Protein AF-A0A7L5DRW5-F1 (afdb_monomer_lite)

Organism: NCBI:txid2728024

pLDDT: mean 83.46, std 18.67, range [35.84, 98.56]

Foldseek 3Di:
DDDDDDDDDDPDPDPPPPPPPPPVVPPQFDWDWFDWDQAAPWIKTKTFGADPVLAGPDIGMDTDPRNPHRGDLDPDSQKDWYAYPPSCVVRHLFGTKIWGWHCQFDDDPPPGRHTDIDIDGDSDHPVVVVVQDWQDPVCVVVVPPDDDPVPDDPPDDDDRTDDD

Sequence (164 aa):
MYFAKHVTCLLLVGSLFGCATTDNPTTQPQRVYGPTVTMGSGSARTWFLGDTQGNPASIGLTLSKGALDNLPTTLPETAYMLALPDEATSKTPYKHVMIDWNPNGHEPDNIYTMPHFDFHFYTQPMTETMAIPAYTATTAAKFDNVPGSAYMHADYAKGPGAYP

Radius of gyration: 30.56 Å; chains: 1; bounding box: 122×48×44 Å

Secondary structure (DSSP, 8-state):
---------------------------PPPPEEEEEEEETTEEEEEEEEE-TTS-EEEEEEEE-GGGGSS--SSTTTTEEEEEPPHHHHHHSS--EEEEEEETT-BSSTTTB-S-EEEEEEESS-HHHHTTPPP--TTTHHHH--PPPGGGS-TT----S----

Structure (mmCIF, N/CA/C/O backbone):
data_AF-A0A7L5DRW5-F1
#
_entry.id   AF-A0A7L5DRW5-F1
#
loop_
_atom_site.group_PDB
_atom_site.id
_atom_site.type_symbol
_atom_site.label_atom_id
_atom_site.label_alt_id
_atom_site.label_comp_id
_atom_site.label_asym_id
_atom_site.label_entity_id
_atom_site.label_seq_id
_atom_site.pdbx_PDB_ins_code
_atom_site.Cartn_x
_atom_site.Cartn_y
_atom_site.Cartn_z
_atom_site.occupancy
_atom_site.B_iso_or_equiv
_atom_site.auth_seq_id
_atom_site.auth_comp_id
_atom_site.auth_asym_id
_atom_site.auth_atom_id
_atom_site.pdbx_PDB_model_num
ATOM 1 N N . MET A 1 1 ? -97.122 22.255 24.329 1.00 44.44 1 MET A N 1
ATOM 2 C CA . MET A 1 1 ? -97.115 20.937 23.660 1.00 44.44 1 MET A CA 1
ATOM 3 C C . MET A 1 1 ? -96.286 21.047 22.391 1.00 44.44 1 MET A C 1
ATOM 5 O O . MET A 1 1 ? -96.749 21.708 21.479 1.00 44.44 1 MET A O 1
ATOM 9 N N . TYR A 1 2 ? -95.071 20.494 22.372 1.00 35.97 2 TYR A N 1
ATOM 10 C CA . TYR A 1 2 ? -94.431 19.811 21.233 1.00 35.97 2 TYR A CA 1
ATOM 11 C C . TYR A 1 2 ? -93.059 19.294 21.704 1.00 35.97 2 TYR A C 1
ATOM 13 O O . TYR A 1 2 ? -92.266 20.038 22.274 1.00 35.97 2 TYR A O 1
ATOM 21 N N . PHE A 1 3 ? -92.838 17.991 21.539 1.00 39.12 3 PHE A N 1
ATOM 22 C CA . PHE A 1 3 ? -91.609 17.257 21.850 1.00 39.12 3 PHE A CA 1
ATOM 23 C C . PHE A 1 3 ? -90.568 17.457 20.736 1.00 39.12 3 PHE A C 1
ATOM 25 O O . PHE A 1 3 ? -90.936 17.382 19.566 1.00 39.12 3 PHE A O 1
ATOM 32 N N . ALA A 1 4 ? -89.275 17.544 21.074 1.00 38.69 4 ALA A N 1
ATOM 33 C CA . ALA A 1 4 ? -88.194 17.134 20.167 1.00 38.69 4 ALA A CA 1
ATOM 34 C C . ALA A 1 4 ? -86.920 16.702 20.931 1.00 38.69 4 ALA A C 1
ATOM 36 O O . ALA A 1 4 ? -86.116 17.507 21.381 1.00 38.69 4 ALA A O 1
ATOM 37 N N . LYS A 1 5 ? -86.839 15.380 21.122 1.00 39.41 5 LYS A N 1
ATOM 38 C CA . LYS A 1 5 ? -85.712 14.437 20.958 1.00 39.41 5 LYS A CA 1
ATOM 39 C C . LYS A 1 5 ? -84.272 14.928 21.200 1.00 39.41 5 LYS A C 1
ATOM 41 O O . LYS A 1 5 ? -83.716 15.702 20.432 1.00 39.41 5 LYS A O 1
ATOM 46 N N . HIS A 1 6 ? -83.652 14.337 22.223 1.00 42.47 6 HIS A N 1
ATOM 47 C CA . HIS A 1 6 ? -82.217 14.398 22.503 1.00 42.47 6 HIS A CA 1
ATOM 48 C C . HIS A 1 6 ? -81.445 13.551 21.479 1.00 42.47 6 HIS A C 1
ATOM 50 O O . HIS A 1 6 ? -81.783 12.386 21.268 1.00 42.47 6 HIS A O 1
ATOM 56 N N . VAL A 1 7 ? -80.398 14.117 20.878 1.00 44.19 7 VAL A N 1
ATOM 57 C CA . VAL A 1 7 ? -79.385 13.371 20.120 1.00 44.19 7 VAL A CA 1
ATOM 58 C C . VAL A 1 7 ? -78.092 13.445 20.919 1.00 44.19 7 VAL A C 1
ATOM 60 O O . VAL A 1 7 ? -77.416 14.470 20.941 1.00 44.19 7 VAL A O 1
ATOM 63 N N . THR A 1 8 ? -77.775 12.364 21.625 1.00 45.72 8 THR A N 1
ATOM 64 C CA . THR A 1 8 ? -76.499 12.202 22.324 1.00 45.72 8 THR A CA 1
ATOM 65 C C . THR A 1 8 ? -75.431 11.846 21.295 1.00 45.72 8 THR A C 1
ATOM 67 O O . THR A 1 8 ? -75.449 10.754 20.731 1.00 45.72 8 THR A O 1
ATOM 70 N N . CYS A 1 9 ? -74.511 12.772 21.029 1.00 35.84 9 CYS A N 1
ATOM 71 C CA . CYS A 1 9 ? -73.341 12.529 20.193 1.00 35.84 9 CYS A CA 1
ATOM 72 C C . CYS A 1 9 ? -72.265 11.844 21.050 1.00 35.84 9 CYS A C 1
ATOM 74 O O . CYS A 1 9 ? -71.647 12.480 21.903 1.00 35.84 9 CYS A O 1
ATOM 76 N N . LEU A 1 10 ? -72.087 10.533 20.876 1.00 41.53 10 LEU A N 1
ATOM 77 C CA . LEU A 1 10 ? -71.006 9.782 21.512 1.00 41.53 10 LEU A CA 1
ATOM 78 C C . LEU A 1 10 ? -69.697 10.094 20.763 1.00 41.53 10 LEU A C 1
ATOM 80 O O . LEU A 1 10 ? -69.475 9.602 19.658 1.00 41.53 10 LEU A O 1
ATOM 84 N N . LEU A 1 11 ? -68.832 10.921 21.350 1.00 44.38 11 LEU A N 1
ATOM 85 C CA . LEU A 1 11 ? -67.451 11.089 20.891 1.00 44.3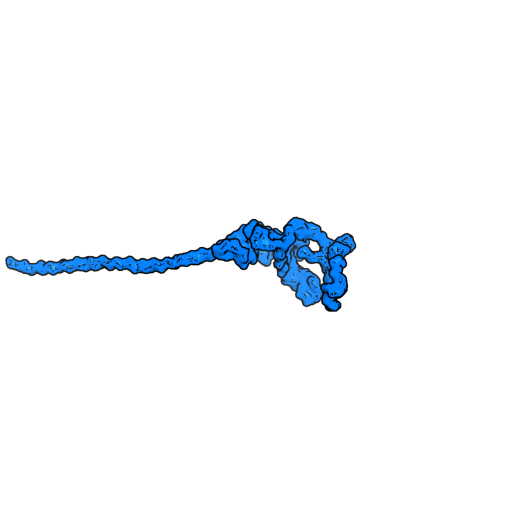8 11 LEU A CA 1
ATOM 86 C C . LEU A 1 11 ? -66.648 9.848 21.300 1.00 44.38 11 LEU A C 1
ATOM 88 O O . LEU A 1 11 ? -66.228 9.716 22.449 1.00 44.38 11 LEU A O 1
ATOM 92 N N . LEU A 1 12 ? -66.452 8.924 20.358 1.00 43.38 12 LEU A N 1
ATOM 93 C CA . LEU A 1 12 ? -65.506 7.824 20.512 1.00 43.38 12 LEU A CA 1
ATOM 94 C C . LEU A 1 12 ? -64.085 8.394 20.367 1.00 43.38 12 LEU A C 1
ATOM 96 O O . LEU A 1 12 ? -63.623 8.673 19.262 1.00 43.38 12 LEU A O 1
ATOM 100 N N . VAL A 1 13 ? -63.389 8.592 21.486 1.00 53.44 13 VAL A N 1
ATOM 101 C CA . VAL A 1 13 ? -61.949 8.873 21.480 1.00 53.44 13 VAL A CA 1
ATOM 102 C C . VAL A 1 13 ? -61.235 7.553 21.194 1.00 53.44 13 VAL A C 1
ATOM 104 O O . VAL A 1 13 ? -61.052 6.725 22.081 1.00 53.44 13 VAL A O 1
ATOM 107 N N . GLY A 1 14 ? -60.886 7.327 19.929 1.00 47.69 14 GLY A N 1
ATOM 108 C CA . GLY A 1 14 ? -60.038 6.211 19.526 1.00 47.69 14 GLY A CA 1
ATOM 109 C C . GLY A 1 14 ? -58.606 6.448 19.997 1.00 47.69 14 GLY A C 1
ATOM 110 O O . GLY A 1 14 ? -57.875 7.230 19.394 1.00 47.69 14 GLY A O 1
ATOM 111 N N . SER A 1 15 ? -58.199 5.785 21.078 1.00 57.28 15 SER A N 1
ATOM 112 C CA . SER A 1 15 ? -56.799 5.708 21.489 1.00 57.28 15 SER A CA 1
ATOM 113 C C . SER A 1 15 ? -56.020 4.911 20.442 1.00 57.28 15 SER A C 1
ATOM 115 O O . SER A 1 15 ? -56.073 3.683 20.414 1.00 57.28 15 SER A O 1
ATOM 117 N N . LEU A 1 16 ? -55.306 5.611 19.559 1.00 50.62 16 LEU A N 1
ATOM 118 C CA . LEU A 1 16 ? -54.299 5.010 18.692 1.00 50.62 16 LEU A CA 1
ATOM 119 C C . LEU A 1 16 ? -53.135 4.533 19.572 1.00 50.62 16 LEU A C 1
ATOM 121 O O . LEU A 1 16 ? -52.193 5.277 19.833 1.00 50.62 16 LEU A O 1
ATOM 125 N N . PHE A 1 17 ? -53.198 3.287 20.039 1.00 56.53 17 PHE A N 1
ATOM 126 C CA . PHE A 1 17 ? -52.006 2.560 20.463 1.00 56.53 17 PHE A CA 1
ATOM 127 C C . PHE A 1 17 ? -51.193 2.246 19.206 1.00 56.53 17 PHE A C 1
ATOM 129 O O . PHE A 1 17 ? -51.331 1.188 18.596 1.00 56.53 17 PHE A O 1
ATOM 136 N N . GLY A 1 18 ? -50.377 3.208 18.778 1.00 49.19 18 GLY A N 1
ATOM 137 C CA . GLY A 1 18 ? -49.295 2.932 17.850 1.00 49.19 18 GLY A CA 1
ATOM 138 C C . GLY A 1 18 ? -48.330 1.973 18.536 1.00 49.19 18 GLY A C 1
ATOM 139 O O . GLY A 1 18 ? -47.671 2.352 19.503 1.00 49.19 18 GLY A O 1
ATOM 140 N N . CYS A 1 19 ? -48.262 0.729 18.062 1.00 46.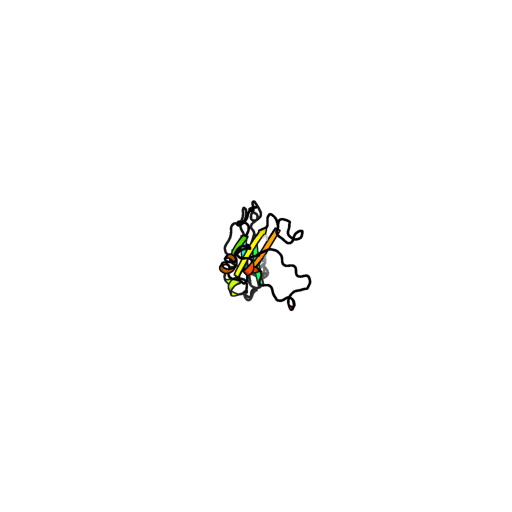88 19 CYS A N 1
ATOM 141 C CA . CYS A 1 19 ? -47.119 -0.132 18.330 1.00 46.88 19 CYS A CA 1
ATOM 142 C C . CYS A 1 19 ? -45.888 0.591 17.782 1.00 46.88 19 CYS A C 1
ATOM 144 O O . CYS A 1 19 ? -45.629 0.554 16.582 1.00 46.88 19 CYS A O 1
ATOM 146 N N . ALA A 1 20 ? -45.140 1.264 18.653 1.00 48.00 20 ALA A N 1
ATOM 147 C CA . ALA A 1 20 ? -43.745 1.526 18.376 1.00 48.00 20 ALA A CA 1
ATOM 148 C C . ALA A 1 20 ? -43.085 0.148 18.313 1.00 48.00 20 ALA A C 1
ATOM 150 O O . ALA A 1 20 ? -42.838 -0.479 19.346 1.00 48.00 20 ALA A O 1
ATOM 151 N N . THR A 1 21 ? -42.860 -0.365 17.104 1.00 46.53 21 THR A N 1
ATOM 152 C CA . THR A 1 21 ? -41.795 -1.339 16.929 1.00 46.53 21 THR A CA 1
ATOM 153 C C . THR A 1 21 ? -40.551 -0.635 17.442 1.00 46.53 21 THR A C 1
ATOM 155 O O . THR A 1 21 ? -40.160 0.423 16.951 1.00 46.53 21 THR A O 1
ATOM 158 N N . THR A 1 22 ? -39.971 -1.157 18.517 1.00 50.28 22 THR A N 1
ATOM 159 C CA . THR A 1 22 ? -38.604 -0.819 18.885 1.00 50.28 22 THR A CA 1
ATOM 160 C C . THR A 1 22 ? -37.720 -1.436 17.812 1.00 50.28 22 THR A C 1
ATOM 162 O O . THR A 1 22 ? -37.087 -2.468 18.032 1.00 50.28 22 THR A O 1
ATOM 165 N N . ASP A 1 23 ? -37.723 -0.834 16.625 1.00 50.81 23 ASP A N 1
ATOM 166 C CA . ASP A 1 23 ? -36.628 -0.972 15.691 1.00 50.81 23 ASP A CA 1
ATOM 167 C C . ASP A 1 23 ? -35.460 -0.336 16.429 1.00 50.81 23 ASP A C 1
ATOM 169 O O . ASP A 1 23 ? -35.267 0.874 16.397 1.00 50.81 23 ASP A O 1
ATOM 173 N N . ASN A 1 24 ? -34.745 -1.141 17.213 1.00 52.75 24 ASN A N 1
ATOM 174 C CA . ASN A 1 24 ? -33.398 -0.794 17.612 1.00 52.75 24 ASN A CA 1
ATOM 175 C C . ASN A 1 24 ? -32.669 -0.650 16.279 1.00 52.75 24 ASN A C 1
ATOM 177 O O . ASN A 1 24 ? -32.482 -1.679 15.618 1.00 52.75 24 ASN A O 1
ATOM 181 N N . PRO A 1 25 ? -32.300 0.563 15.820 1.00 53.09 25 PRO A N 1
ATOM 182 C CA . PRO A 1 25 ? -31.397 0.636 14.697 1.00 53.09 25 PRO A CA 1
ATOM 183 C C . PRO A 1 25 ? -30.152 -0.090 15.189 1.00 53.09 25 PRO A C 1
ATOM 185 O O . PRO A 1 25 ? -29.487 0.368 16.115 1.00 53.09 25 PRO A O 1
ATOM 188 N N . THR A 1 26 ? -29.883 -1.280 14.657 1.00 50.78 26 THR A N 1
ATOM 189 C CA . THR A 1 26 ? -28.600 -1.932 14.872 1.00 50.78 26 THR A CA 1
ATOM 190 C C . THR A 1 26 ? -27.584 -0.941 14.342 1.00 50.78 26 THR A C 1
ATOM 192 O O . THR A 1 26 ? -27.486 -0.758 13.126 1.00 50.78 26 THR A O 1
ATOM 195 N N . THR A 1 27 ? -26.934 -0.210 15.246 1.00 60.00 27 THR A N 1
ATOM 196 C CA . THR A 1 27 ? -25.947 0.802 14.909 1.00 60.00 27 THR A CA 1
ATOM 197 C C . THR A 1 27 ? -24.857 0.068 14.152 1.00 60.00 27 THR A C 1
ATOM 199 O O . THR A 1 27 ? -24.067 -0.655 14.755 1.00 60.00 27 THR A O 1
ATOM 202 N N . GLN A 1 28 ? -24.876 0.160 12.821 1.00 57.72 28 GLN A N 1
ATOM 203 C CA . GLN A 1 28 ? -23.851 -0.467 12.000 1.00 57.72 28 GLN A CA 1
ATOM 204 C C . GLN A 1 28 ? -22.509 0.070 12.499 1.00 57.72 28 GLN A C 1
ATOM 206 O O . GLN A 1 28 ? -22.390 1.299 12.638 1.00 57.72 28 GLN A O 1
ATOM 211 N N . PRO A 1 29 ? -21.543 -0.807 12.832 1.00 70.31 29 PRO A N 1
ATOM 212 C CA . PRO A 1 29 ? -20.282 -0.364 13.393 1.00 70.31 29 PRO A CA 1
ATOM 213 C C . PRO A 1 29 ? -19.679 0.686 12.459 1.00 70.31 29 PRO A C 1
ATOM 215 O O . PRO A 1 29 ? -19.591 0.503 11.243 1.00 70.31 29 PRO A O 1
ATOM 218 N N . GLN A 1 30 ? -19.384 1.857 13.018 1.00 84.50 30 GLN A N 1
ATOM 219 C CA . GLN A 1 30 ? -18.889 2.977 12.233 1.00 84.50 30 GLN A CA 1
ATOM 220 C C . GLN A 1 30 ? -17.414 2.749 11.929 1.00 84.50 30 GLN A C 1
ATOM 222 O O . GLN A 1 30 ? -16.635 2.366 12.801 1.00 84.50 30 GLN A O 1
ATOM 227 N N . ARG A 1 31 ? -17.033 2.987 10.673 1.00 94.50 31 ARG A N 1
ATOM 228 C CA . ARG A 1 31 ? -15.632 2.931 10.263 1.00 94.50 31 ARG A CA 1
ATOM 229 C C . ARG A 1 31 ? -14.860 4.066 10.924 1.00 94.50 31 ARG A C 1
ATOM 231 O O . ARG A 1 31 ? -15.258 5.225 10.805 1.00 94.50 31 ARG A O 1
ATOM 238 N N . VAL A 1 32 ? -13.729 3.738 11.536 1.00 96.44 32 VAL A N 1
ATOM 239 C CA . VAL A 1 32 ? -12.722 4.732 11.917 1.00 96.44 32 VAL A CA 1
ATOM 240 C C . VAL A 1 32 ? -11.783 4.907 10.738 1.00 96.44 32 VAL A C 1
ATOM 242 O O . VAL A 1 32 ? -11.343 3.921 10.156 1.00 96.44 32 VAL A O 1
ATOM 245 N N . TYR A 1 33 ? -11.513 6.141 10.338 1.00 97.50 33 TYR A N 1
ATOM 246 C CA . TYR A 1 33 ? -10.773 6.419 9.114 1.00 97.50 33 TYR A CA 1
ATOM 247 C C . TYR A 1 33 ? -9.393 6.985 9.403 1.00 97.50 33 TYR A C 1
ATOM 249 O O . TYR A 1 33 ? -9.237 7.815 10.295 1.00 97.50 33 TYR A O 1
ATOM 257 N N . GLY A 1 34 ? -8.418 6.556 8.604 1.00 97.62 34 GLY A N 1
ATOM 258 C CA . GLY A 1 34 ? -7.093 7.156 8.582 1.00 97.62 34 GLY A CA 1
ATOM 259 C C . GLY A 1 34 ? -7.057 8.478 7.800 1.00 97.62 34 GLY A C 1
ATOM 260 O O . GLY A 1 34 ? -8.082 8.933 7.269 1.00 97.62 34 GLY A O 1
ATOM 261 N N . PRO A 1 35 ? -5.864 9.090 7.699 1.00 98.12 35 PRO A N 1
ATOM 262 C CA . PRO A 1 35 ? -5.634 10.280 6.888 1.00 98.12 35 PRO A CA 1
ATOM 263 C C . PRO A 1 35 ? -5.998 10.073 5.413 1.00 98.12 35 PRO A C 1
ATOM 265 O O . PRO A 1 35 ? -5.895 8.970 4.872 1.00 98.12 35 PRO A O 1
ATOM 268 N N . THR A 1 36 ? -6.396 11.160 4.753 1.00 98.06 36 THR A N 1
ATOM 269 C CA . THR A 1 36 ? -6.677 11.181 3.313 1.00 98.06 36 THR A CA 1
ATOM 270 C C . THR A 1 36 ? -5.421 11.551 2.530 1.00 98.06 36 THR A C 1
ATOM 272 O O . THR A 1 36 ? -4.758 12.531 2.862 1.00 98.06 36 THR A O 1
ATOM 275 N N . VAL A 1 37 ? -5.146 10.810 1.458 1.00 96.81 37 VAL A N 1
ATOM 276 C CA . VAL A 1 37 ? -4.072 11.066 0.490 1.00 96.81 37 VAL A CA 1
ATOM 277 C C . VAL A 1 37 ? -4.694 11.433 -0.859 1.00 96.81 37 VAL A C 1
ATOM 279 O O . VAL A 1 37 ? -5.717 10.865 -1.244 1.00 96.81 37 VAL A O 1
ATOM 282 N N . THR A 1 38 ? -4.103 12.390 -1.574 1.00 96.25 38 THR A N 1
ATOM 283 C CA . THR A 1 38 ? -4.498 12.715 -2.954 1.00 96.25 38 THR A CA 1
ATOM 284 C C . THR A 1 38 ? -4.056 11.598 -3.891 1.00 96.25 38 THR A C 1
ATOM 286 O O . THR A 1 38 ? -2.907 11.171 -3.849 1.00 96.25 38 THR A O 1
ATOM 289 N N . MET A 1 39 ? -4.965 11.142 -4.747 1.00 95.31 39 MET A N 1
ATOM 290 C CA . MET A 1 39 ? -4.703 10.102 -5.741 1.00 95.31 39 MET A CA 1
ATOM 291 C C . MET A 1 39 ? -5.468 10.466 -7.008 1.00 95.31 39 MET A C 1
ATOM 293 O O . MET A 1 39 ? -6.667 10.736 -6.925 1.00 95.31 39 MET A O 1
ATOM 297 N N . GLY A 1 40 ? -4.781 10.528 -8.150 1.00 94.56 40 GLY A N 1
ATOM 298 C CA . GLY A 1 40 ? -5.367 11.025 -9.395 1.00 94.56 40 GLY A CA 1
ATOM 299 C C . GLY A 1 40 ? -6.054 12.385 -9.206 1.00 94.56 40 GLY A C 1
ATOM 300 O O . GLY A 1 40 ? -5.507 13.301 -8.592 1.00 94.56 40 GLY A O 1
ATOM 301 N N . SER A 1 41 ? -7.299 12.495 -9.670 1.00 96.88 41 SER A N 1
ATOM 302 C CA . SER A 1 41 ? -8.160 13.680 -9.502 1.00 96.88 41 SER A CA 1
ATOM 303 C C . SER A 1 41 ? -9.030 13.620 -8.243 1.00 96.88 41 SER A C 1
ATOM 305 O O . SER A 1 41 ? -9.974 14.396 -8.086 1.00 96.88 41 SER A O 1
ATOM 307 N N . GLY A 1 42 ? -8.761 12.661 -7.362 1.00 97.25 42 GLY A N 1
ATOM 308 C CA . GLY A 1 42 ? -9.534 12.389 -6.167 1.00 97.25 42 GLY A CA 1
ATOM 309 C C . GLY A 1 42 ? -8.635 12.089 -4.980 1.00 97.25 42 GLY A C 1
ATOM 310 O O . GLY A 1 42 ? -7.681 12.805 -4.678 1.00 97.25 42 GLY A O 1
ATOM 311 N N . SER A 1 43 ? -9.002 11.051 -4.241 1.00 98.00 43 SER A N 1
ATOM 312 C CA . SER A 1 43 ? -8.386 10.748 -2.962 1.00 98.00 43 SER A CA 1
ATOM 313 C C . SER A 1 43 ? -8.590 9.303 -2.546 1.00 98.00 43 SER A C 1
ATOM 315 O O . SER A 1 43 ? -9.570 8.656 -2.921 1.00 98.00 43 SER A O 1
ATOM 317 N N . ALA A 1 44 ? -7.671 8.833 -1.717 1.00 98.25 44 ALA A N 1
ATOM 318 C CA . ALA A 1 44 ? -7.688 7.525 -1.100 1.00 98.25 44 ALA A CA 1
ATOM 319 C C . ALA A 1 44 ? -7.499 7.672 0.414 1.00 98.25 44 ALA A C 1
ATOM 321 O O . ALA A 1 44 ? -6.802 8.572 0.884 1.00 98.25 44 ALA A O 1
ATOM 322 N N . ARG A 1 45 ? -8.133 6.799 1.198 1.00 98.44 45 ARG A N 1
ATOM 323 C CA . ARG A 1 45 ? -7.882 6.696 2.643 1.00 98.44 45 ARG A CA 1
ATOM 324 C C . ARG A 1 45 ? -8.180 5.306 3.164 1.00 98.44 45 ARG A C 1
ATOM 326 O O . ARG A 1 45 ? -9.033 4.611 2.612 1.00 98.44 45 ARG A O 1
ATOM 333 N N . THR A 1 46 ? -7.533 4.927 4.254 1.00 98.56 46 THR A N 1
ATOM 334 C CA . THR A 1 46 ? -7.788 3.650 4.925 1.00 98.56 46 THR A CA 1
ATOM 335 C C . THR A 1 46 ? -8.892 3.767 5.973 1.00 98.56 46 THR A C 1
ATOM 337 O O . THR A 1 46 ? -9.316 4.865 6.356 1.00 98.56 46 THR A O 1
ATOM 340 N N . TRP A 1 47 ? -9.373 2.623 6.449 1.00 98.31 47 TRP A N 1
ATOM 341 C CA . TRP A 1 47 ? -10.309 2.539 7.557 1.00 98.31 47 TRP A CA 1
ATOM 342 C C . TRP A 1 47 ? -10.179 1.238 8.349 1.00 98.31 47 TRP A C 1
ATOM 344 O O . TRP A 1 47 ? -9.697 0.224 7.850 1.00 98.31 47 TRP A O 1
ATOM 354 N N . PHE A 1 48 ? -10.669 1.287 9.583 1.00 98.00 48 PHE A N 1
ATOM 355 C CA . PHE A 1 48 ? -10.844 0.184 10.516 1.00 98.00 48 PHE A CA 1
ATOM 356 C C . PHE A 1 48 ? -12.330 -0.016 10.813 1.00 98.00 48 PHE A C 1
ATOM 358 O O . PHE A 1 48 ? -13.073 0.954 10.976 1.00 98.00 48 PHE A O 1
ATOM 365 N N . LEU A 1 49 ? -12.754 -1.271 10.916 1.00 97.25 49 LEU A N 1
ATOM 366 C CA . LEU A 1 49 ? -14.083 -1.670 11.353 1.00 97.25 49 LEU A CA 1
ATOM 367 C C . LEU A 1 49 ? -13.954 -2.709 12.469 1.00 97.25 49 LEU A C 1
ATOM 369 O O . LEU A 1 49 ? -13.401 -3.791 12.258 1.00 97.25 49 LEU A O 1
ATOM 373 N N . GLY A 1 50 ? -14.471 -2.373 13.649 1.00 94.88 50 GLY A N 1
ATOM 374 C CA . GLY A 1 50 ? -14.579 -3.305 14.767 1.00 94.88 50 GLY A CA 1
ATOM 375 C C . GLY A 1 50 ? -15.894 -4.086 14.751 1.00 94.88 50 GLY A C 1
ATOM 376 O O . GLY A 1 50 ? -16.879 -3.634 14.164 1.00 94.88 50 GLY A O 1
ATOM 377 N N . ASP A 1 51 ? -15.921 -5.238 15.417 1.00 92.69 51 ASP A N 1
ATOM 378 C CA . ASP A 1 51 ? -17.168 -5.925 15.767 1.00 92.69 51 ASP A CA 1
ATOM 379 C C . ASP A 1 51 ? -17.898 -5.211 16.927 1.00 92.69 51 ASP A C 1
ATOM 381 O O . ASP A 1 51 ? -17.471 -4.161 17.418 1.00 92.69 51 ASP A O 1
ATOM 385 N N . THR A 1 52 ? -19.005 -5.783 17.406 1.00 89.31 52 THR A N 1
ATOM 386 C CA . THR A 1 52 ? -19.780 -5.221 18.529 1.00 89.31 52 THR A CA 1
ATOM 387 C C . THR A 1 52 ? -19.014 -5.177 19.856 1.00 89.31 52 THR A C 1
ATOM 389 O O . THR A 1 52 ? -19.456 -4.516 20.789 1.00 89.31 52 THR A O 1
ATOM 392 N N . GLN A 1 53 ? -17.895 -5.894 19.965 1.00 87.88 53 GLN A N 1
ATOM 393 C CA . GLN A 1 53 ? -17.013 -5.940 21.135 1.00 87.88 53 GLN A CA 1
ATOM 394 C C . GLN A 1 53 ? -15.772 -5.050 20.938 1.00 87.88 53 GLN A C 1
ATOM 396 O O . GLN A 1 53 ? -14.944 -4.922 21.838 1.00 87.88 53 GLN A O 1
ATOM 401 N N . GLY A 1 54 ? -15.642 -4.410 19.772 1.00 85.50 54 GLY A N 1
ATOM 402 C CA . GLY A 1 54 ? -14.496 -3.590 19.406 1.00 85.50 54 GLY A CA 1
ATOM 403 C C . GLY A 1 54 ? -13.262 -4.389 18.980 1.00 85.50 54 GLY A C 1
ATOM 404 O O . GLY A 1 54 ? -12.192 -3.783 18.846 1.00 85.50 54 GLY A O 1
ATOM 405 N N . ASN A 1 55 ? -13.378 -5.703 18.758 1.00 93.25 55 ASN A N 1
ATOM 406 C CA . ASN A 1 55 ? -12.312 -6.521 18.174 1.00 93.25 55 ASN A CA 1
ATOM 407 C C . ASN A 1 55 ? -12.186 -6.226 16.673 1.00 93.25 55 ASN A C 1
ATOM 409 O O . ASN A 1 55 ? -13.171 -5.824 16.049 1.00 93.25 55 ASN A O 1
ATOM 413 N N . PRO A 1 56 ? -11.001 -6.409 16.064 1.00 95.44 56 PRO A N 1
ATOM 414 C CA . PRO A 1 56 ? -10.817 -6.180 14.633 1.00 95.44 56 PRO A CA 1
ATOM 415 C C . PRO A 1 56 ? -11.718 -7.105 13.801 1.00 95.44 56 PRO A C 1
ATOM 417 O O . PRO A 1 56 ? -11.513 -8.315 13.785 1.00 95.44 56 PRO A O 1
ATOM 420 N N . ALA A 1 57 ? -12.685 -6.531 13.080 1.00 96.25 57 ALA A N 1
ATOM 421 C CA . ALA A 1 57 ? -13.512 -7.263 12.120 1.00 96.25 57 ALA A CA 1
ATOM 422 C C . ALA A 1 57 ? -12.993 -7.084 10.689 1.00 96.25 57 ALA A C 1
ATOM 424 O O . ALA A 1 57 ? -12.974 -8.030 9.903 1.00 96.25 57 ALA A O 1
ATOM 425 N N . SER A 1 58 ? -12.570 -5.872 10.320 1.00 96.81 58 SER A N 1
ATOM 426 C CA . SER A 1 58 ? -11.988 -5.584 9.006 1.00 96.81 58 SER A CA 1
ATOM 427 C C . SER A 1 58 ? -11.109 -4.334 9.032 1.00 96.81 58 SER A C 1
ATOM 429 O O . SER A 1 58 ? -11.340 -3.404 9.802 1.00 96.81 58 SER A O 1
ATOM 431 N N . ILE A 1 59 ? -10.142 -4.284 8.124 1.00 97.50 59 ILE A N 1
ATOM 432 C CA . ILE A 1 59 ? -9.484 -3.054 7.682 1.00 97.50 59 ILE A CA 1
ATOM 433 C C . ILE A 1 59 ? -9.675 -2.936 6.175 1.00 97.50 59 ILE A C 1
ATOM 435 O O . ILE A 1 59 ? -9.912 -3.936 5.497 1.00 97.50 59 ILE A O 1
ATOM 439 N N . GLY A 1 60 ? -9.565 -1.732 5.636 1.00 97.06 60 GLY A N 1
ATOM 440 C CA . GLY A 1 60 ? -9.635 -1.554 4.196 1.00 97.06 60 GLY A CA 1
ATOM 441 C C . GLY A 1 60 ? -9.296 -0.146 3.760 1.00 97.06 60 GLY A C 1
ATOM 442 O O . GLY A 1 60 ? -8.765 0.655 4.527 1.00 97.06 60 GLY A O 1
ATOM 443 N N . LEU A 1 61 ? -9.624 0.142 2.507 1.00 97.19 61 LEU A N 1
ATOM 444 C CA . LEU A 1 61 ? -9.439 1.439 1.874 1.00 97.19 61 LEU A CA 1
ATOM 445 C C . LEU A 1 61 ? -10.725 1.896 1.191 1.00 97.19 61 LEU A C 1
ATOM 447 O O . LEU A 1 61 ? -11.626 1.101 0.917 1.00 97.19 61 LEU A O 1
ATOM 451 N N . THR A 1 62 ? -10.825 3.196 0.965 1.00 97.19 62 THR A N 1
ATOM 452 C CA . THR A 1 62 ? -11.885 3.827 0.187 1.00 97.19 62 THR A CA 1
ATOM 453 C C . THR A 1 62 ? -11.233 4.778 -0.800 1.00 97.19 62 THR A C 1
ATOM 455 O O . THR A 1 62 ? -10.429 5.623 -0.405 1.00 97.19 62 THR A O 1
ATOM 458 N N . LEU A 1 63 ? -11.626 4.652 -2.063 1.00 98.06 63 LEU A N 1
ATOM 459 C CA . LEU A 1 63 ? -11.262 5.556 -3.143 1.00 98.06 63 LEU A CA 1
ATOM 460 C C . LEU A 1 63 ? -12.450 6.471 -3.445 1.00 98.06 63 LEU A C 1
ATOM 462 O O . LEU A 1 63 ? -13.593 6.010 -3.506 1.00 98.06 63 LEU A O 1
ATOM 466 N N . SER A 1 64 ? -12.204 7.767 -3.615 1.00 98.06 64 SER A N 1
ATOM 467 C CA . SER A 1 64 ? -13.226 8.671 -4.138 1.00 98.06 64 SER A CA 1
ATOM 468 C C . SER A 1 64 ? -13.408 8.463 -5.644 1.00 98.06 64 SER A C 1
ATOM 470 O O . SER A 1 64 ? -12.564 7.868 -6.310 1.00 98.06 64 SER A O 1
ATOM 472 N N . LYS A 1 65 ? -14.522 8.956 -6.201 1.00 96.88 65 LYS A N 1
ATOM 473 C CA . LYS A 1 65 ? -14.871 8.753 -7.619 1.00 96.88 65 LYS A CA 1
ATOM 474 C C . LYS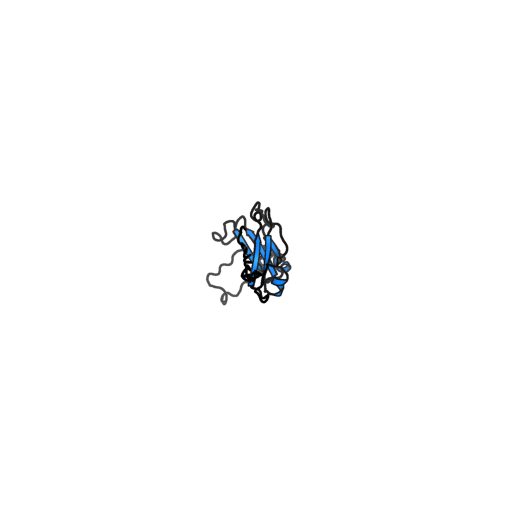 A 1 65 ? -13.733 9.124 -8.581 1.00 96.88 65 LYS A C 1
ATOM 476 O O . LYS A 1 65 ? -13.524 8.397 -9.540 1.00 96.88 65 LYS A O 1
ATOM 481 N N . GLY A 1 66 ? -13.028 10.226 -8.311 1.00 97.69 66 GLY A N 1
ATOM 482 C CA . GLY A 1 66 ? -11.943 10.729 -9.160 1.00 97.69 66 GLY A CA 1
ATOM 483 C C . GLY A 1 66 ? -10.571 10.118 -8.879 1.00 97.69 66 GLY A C 1
ATOM 484 O O . GLY A 1 66 ? -9.593 10.529 -9.496 1.00 97.69 66 GLY A O 1
ATOM 485 N N . ALA A 1 67 ? -10.465 9.171 -7.940 1.00 97.19 67 ALA A N 1
ATOM 486 C CA . ALA A 1 67 ? -9.177 8.621 -7.521 1.00 97.19 67 ALA A CA 1
ATOM 487 C C . ALA A 1 67 ? -8.441 7.867 -8.638 1.00 97.19 67 ALA A C 1
ATOM 489 O O . ALA A 1 67 ? -7.227 7.734 -8.585 1.00 97.19 67 ALA A O 1
ATOM 490 N N . LEU A 1 68 ? -9.179 7.378 -9.638 1.00 95.31 68 LEU A N 1
ATOM 491 C CA . LEU A 1 68 ? -8.636 6.626 -10.770 1.00 95.31 68 LEU A CA 1
ATOM 492 C C . LEU A 1 68 ? -8.526 7.468 -12.051 1.00 95.31 68 LEU A C 1
ATOM 494 O O . LEU A 1 68 ? -8.109 6.961 -13.088 1.00 95.31 68 LEU A O 1
ATOM 498 N N . ASP A 1 69 ? -8.878 8.752 -11.976 1.00 96.38 69 ASP A N 1
ATOM 499 C CA . ASP A 1 69 ? -8.797 9.683 -13.096 1.00 96.38 69 ASP A CA 1
ATOM 500 C C . ASP A 1 69 ? -7.462 10.437 -13.055 1.00 96.38 69 ASP A C 1
ATOM 502 O O . ASP A 1 69 ? -7.055 10.914 -11.995 1.00 96.38 69 ASP A O 1
ATOM 506 N N . ASN A 1 70 ? -6.817 10.636 -14.208 1.00 94.25 70 ASN A N 1
ATOM 507 C CA . ASN A 1 70 ? -5.542 11.364 -14.340 1.00 94.25 70 ASN A CA 1
ATOM 508 C C . ASN A 1 70 ? -4.417 10.819 -13.439 1.00 94.25 70 ASN A C 1
ATOM 510 O O . ASN A 1 70 ? -3.691 11.584 -12.803 1.00 94.25 70 ASN A O 1
ATOM 514 N N . LEU A 1 71 ? -4.285 9.493 -13.367 1.00 93.75 71 LEU A N 1
ATOM 515 C CA . LEU A 1 71 ? -3.169 8.859 -12.671 1.00 93.75 71 LEU A CA 1
ATOM 516 C C . LEU A 1 71 ? -1.841 9.091 -13.412 1.00 93.75 71 LEU A C 1
ATOM 518 O O . LEU A 1 71 ? -1.824 9.101 -14.647 1.00 93.75 71 LEU A O 1
ATOM 522 N N . PRO A 1 72 ? -0.727 9.256 -12.680 1.00 90.62 72 PRO A N 1
ATOM 523 C CA . PRO A 1 72 ? 0.586 9.440 -13.282 1.00 90.62 72 PRO A CA 1
ATOM 524 C C . PRO A 1 72 ? 1.021 8.189 -14.053 1.00 90.62 72 PRO A C 1
ATOM 526 O O . PRO A 1 72 ? 0.679 7.060 -13.701 1.00 90.62 72 PRO A O 1
ATOM 529 N N . THR A 1 73 ? 1.802 8.387 -15.114 1.00 87.38 73 THR A N 1
ATOM 530 C CA . THR A 1 73 ? 2.348 7.299 -15.947 1.00 87.38 73 THR A CA 1
ATOM 531 C C . THR A 1 73 ? 3.837 7.052 -15.703 1.00 87.38 73 THR A C 1
ATOM 533 O O . THR A 1 73 ? 4.437 6.200 -16.356 1.00 87.38 73 THR A O 1
ATOM 536 N N . THR A 1 74 ? 4.453 7.805 -14.788 1.00 77.19 74 THR A N 1
ATOM 537 C CA . THR A 1 74 ? 5.884 7.740 -14.476 1.00 77.19 74 THR A CA 1
ATOM 538 C C . THR A 1 74 ? 6.114 7.645 -12.973 1.00 77.19 74 THR A C 1
ATOM 540 O O . THR A 1 74 ? 5.528 8.402 -12.201 1.00 77.19 74 THR A O 1
ATOM 543 N N . LEU A 1 75 ? 7.015 6.747 -12.573 1.00 66.38 75 LEU A N 1
ATOM 544 C CA . LEU A 1 75 ? 7.527 6.632 -11.205 1.00 66.38 75 LEU A CA 1
ATOM 545 C C . LEU A 1 75 ? 8.224 7.937 -10.757 1.00 66.38 75 LEU A C 1
ATOM 547 O O . LEU A 1 75 ? 8.756 8.654 -11.609 1.00 66.38 75 LEU A O 1
ATOM 551 N N . PRO A 1 76 ? 8.288 8.247 -9.445 1.00 65.50 76 PRO A N 1
ATOM 552 C CA . PRO A 1 76 ? 7.807 7.462 -8.299 1.00 65.50 76 PRO A CA 1
ATOM 553 C C . PRO A 1 76 ? 6.369 7.801 -7.867 1.00 65.50 76 PRO A C 1
ATOM 555 O O . PRO A 1 76 ? 5.911 7.304 -6.845 1.00 65.50 76 PRO A O 1
ATOM 558 N N . GLU A 1 77 ? 5.652 8.652 -8.607 1.00 65.50 77 GLU A N 1
ATOM 559 C CA . GLU A 1 77 ? 4.335 9.185 -8.205 1.00 65.50 77 GLU A CA 1
ATOM 560 C C . GLU A 1 77 ? 3.196 8.150 -8.217 1.00 65.50 77 GLU A C 1
ATOM 562 O O . GLU A 1 77 ? 2.027 8.501 -8.055 1.00 65.50 77 GLU A O 1
ATOM 567 N N . THR A 1 78 ? 3.518 6.875 -8.415 1.00 83.25 78 THR A N 1
ATOM 568 C CA . THR A 1 78 ? 2.545 5.798 -8.546 1.00 83.25 78 THR A CA 1
ATOM 569 C C . THR A 1 78 ? 2.352 4.977 -7.267 1.00 83.25 78 THR A C 1
ATOM 571 O O . THR A 1 78 ? 1.352 4.271 -7.165 1.00 83.25 78 THR A O 1
ATOM 574 N N . ALA A 1 79 ? 3.233 5.123 -6.268 1.00 90.94 79 ALA A N 1
ATOM 575 C CA . ALA A 1 79 ? 3.111 4.470 -4.966 1.00 90.94 79 ALA A CA 1
ATOM 576 C C . ALA A 1 79 ? 2.513 5.424 -3.916 1.00 90.94 79 ALA A C 1
ATOM 578 O O . ALA A 1 79 ? 3.112 6.432 -3.532 1.00 90.94 79 ALA A O 1
ATOM 579 N N . TYR A 1 80 ? 1.328 5.092 -3.409 1.00 94.44 80 TYR A N 1
ATOM 580 C CA . TYR A 1 80 ? 0.611 5.870 -2.401 1.00 94.44 80 TYR A CA 1
ATOM 581 C C . TYR A 1 80 ? 0.702 5.174 -1.045 1.00 94.44 80 TYR A C 1
ATOM 583 O O . TYR A 1 80 ? 0.088 4.129 -0.844 1.00 94.44 80 TYR A O 1
ATOM 591 N N . MET A 1 81 ? 1.425 5.770 -0.094 1.00 95.50 81 MET A N 1
ATOM 592 C CA . MET A 1 81 ? 1.557 5.256 1.275 1.00 95.50 81 MET A CA 1
ATOM 593 C C . MET A 1 81 ? 0.447 5.823 2.165 1.00 95.50 81 MET A C 1
ATOM 595 O O . MET A 1 81 ? 0.424 7.015 2.471 1.00 95.50 81 MET A O 1
ATOM 599 N N . LEU A 1 82 ? -0.478 4.974 2.608 1.00 97.88 82 LEU A N 1
ATOM 600 C CA . LEU A 1 82 ? -1.611 5.361 3.440 1.00 97.88 82 LEU A CA 1
ATOM 601 C C . LEU A 1 82 ? -1.450 4.821 4.860 1.00 97.88 82 LEU A C 1
ATOM 603 O O . LEU A 1 82 ? -1.434 3.610 5.092 1.00 97.88 82 LEU A O 1
ATOM 607 N N . ALA A 1 83 ? -1.391 5.726 5.836 1.00 98.19 83 ALA A N 1
ATOM 608 C CA . ALA A 1 83 ? -1.429 5.347 7.242 1.00 98.19 83 ALA A CA 1
ATOM 609 C C . ALA A 1 83 ? -2.767 4.669 7.578 1.00 98.19 83 ALA A C 1
ATOM 611 O O . ALA A 1 83 ? -3.826 5.109 7.123 1.00 98.19 83 ALA A O 1
ATOM 612 N N . LEU A 1 84 ? -2.720 3.604 8.379 1.00 98.38 84 LEU A N 1
ATOM 613 C CA . LEU A 1 84 ? -3.902 3.047 9.037 1.00 98.38 84 LEU A CA 1
ATOM 614 C C . LEU A 1 84 ? -4.274 3.915 10.255 1.00 98.38 84 LEU A C 1
ATOM 616 O O . LEU A 1 84 ? -3.380 4.520 10.845 1.00 98.38 84 LEU A O 1
ATOM 620 N N . PRO A 1 85 ? -5.558 3.990 10.653 1.00 97.62 85 PRO A N 1
ATOM 621 C CA . PRO A 1 85 ? -5.931 4.631 11.915 1.00 97.62 85 PRO A CA 1
ATOM 622 C C . PRO A 1 85 ? -5.316 3.883 13.112 1.00 97.62 85 PRO A C 1
ATOM 624 O O . PRO A 1 85 ? -5.076 2.673 13.035 1.00 97.62 85 PRO A O 1
ATOM 627 N N . ASP A 1 86 ? -5.101 4.576 14.230 1.00 96.88 86 ASP A N 1
ATOM 628 C CA . ASP A 1 86 ? -4.434 4.022 15.420 1.00 96.88 86 ASP A CA 1
ATOM 629 C C . ASP A 1 86 ? -5.155 2.786 15.989 1.00 96.88 86 ASP A C 1
ATOM 631 O O . ASP A 1 86 ? -4.534 1.843 16.487 1.00 96.88 86 ASP A O 1
ATOM 635 N N . GLU A 1 87 ? -6.480 2.723 15.861 1.00 95.81 87 GLU A N 1
ATOM 636 C CA . GLU A 1 87 ? -7.281 1.564 16.251 1.00 95.81 87 GLU A CA 1
ATOM 637 C C . GLU A 1 87 ? -6.916 0.314 15.447 1.00 95.81 87 GLU A C 1
ATOM 639 O O . GLU A 1 87 ? -6.900 -0.785 16.002 1.00 95.81 87 GLU A O 1
ATOM 644 N N . ALA A 1 88 ? -6.587 0.460 14.159 1.00 97.19 88 ALA A N 1
ATOM 645 C CA . ALA A 1 88 ? -6.106 -0.660 13.358 1.00 97.19 88 ALA A CA 1
ATOM 646 C C . ALA A 1 88 ? -4.686 -1.060 13.765 1.00 97.19 88 ALA A C 1
ATOM 648 O O . ALA A 1 88 ? -4.419 -2.250 13.932 1.00 97.19 88 ALA A O 1
ATOM 649 N N . THR A 1 89 ? -3.775 -0.102 13.945 1.00 97.50 89 THR A N 1
ATOM 650 C CA . THR A 1 89 ? -2.358 -0.411 14.215 1.00 97.50 89 THR A CA 1
ATOM 651 C C . THR A 1 89 ? -2.116 -0.975 15.618 1.00 97.50 89 THR A C 1
ATOM 653 O O . THR A 1 89 ? -1.137 -1.701 15.820 1.00 97.50 89 THR A O 1
ATOM 656 N N . SER A 1 90 ? -3.017 -0.684 16.564 1.00 97.12 90 SER A N 1
ATOM 657 C CA . SER A 1 90 ? -3.011 -1.217 17.933 1.00 97.12 90 SER A CA 1
ATOM 658 C C . SER A 1 90 ? -3.689 -2.583 18.074 1.00 97.12 90 SER A C 1
ATOM 660 O O . SER A 1 90 ? -3.362 -3.325 18.999 1.00 97.12 90 SER A O 1
ATOM 662 N N . LYS A 1 91 ? -4.615 -2.938 17.172 1.00 96.88 91 LYS A N 1
ATOM 663 C CA . LYS A 1 91 ? -5.409 -4.181 17.252 1.00 96.88 91 LYS A CA 1
ATOM 664 C C . LYS A 1 91 ? -5.093 -5.205 16.165 1.00 96.88 91 LYS A C 1
ATOM 666 O O . LYS A 1 91 ? -5.591 -6.325 16.223 1.00 96.88 91 LYS A O 1
ATOM 671 N N . THR A 1 92 ? -4.288 -4.840 15.171 1.00 97.12 92 THR A N 1
ATOM 672 C CA . THR A 1 92 ? -3.893 -5.709 14.055 1.00 97.12 92 THR A CA 1
ATOM 673 C C . THR A 1 92 ? -2.374 -5.672 13.862 1.00 97.12 92 THR A C 1
ATOM 675 O O . THR A 1 92 ? -1.715 -4.727 14.308 1.00 97.12 92 THR A O 1
ATOM 678 N N . PRO A 1 93 ? -1.778 -6.674 13.189 1.00 97.75 93 PRO A N 1
ATOM 679 C CA . PRO A 1 93 ? -0.352 -6.630 12.879 1.00 97.75 93 PRO A CA 1
ATOM 680 C C . PRO A 1 93 ? -0.007 -5.562 11.829 1.00 97.75 93 PRO A C 1
ATOM 682 O O . PRO A 1 93 ? 1.162 -5.210 11.699 1.00 97.75 93 PRO A O 1
ATOM 685 N N . TYR A 1 94 ? -0.992 -5.032 11.099 1.00 98.31 94 TYR A N 1
ATOM 686 C CA . TYR A 1 94 ? -0.772 -4.098 10.002 1.00 98.31 94 TYR A CA 1
ATOM 687 C C . TYR A 1 94 ? -0.501 -2.671 10.488 1.00 98.31 94 TYR A C 1
ATOM 689 O O . TYR A 1 94 ? -1.059 -2.211 11.485 1.00 98.31 94 TYR A O 1
ATOM 697 N N . LYS A 1 95 ? 0.367 -1.960 9.769 1.00 97.62 95 LYS A N 1
ATOM 698 C CA . LYS A 1 95 ? 0.856 -0.617 10.111 1.00 97.62 95 LYS A CA 1
ATOM 699 C C . LYS A 1 95 ? 0.449 0.433 9.090 1.00 97.62 95 LYS A C 1
ATOM 701 O O . LYS A 1 95 ? 0.148 1.561 9.463 1.00 97.62 95 LYS A O 1
ATOM 706 N N . HIS A 1 96 ? 0.413 0.063 7.817 1.00 98.19 96 HIS A N 1
ATOM 707 C CA . HIS A 1 96 ? 0.008 0.939 6.727 1.00 98.19 96 HIS A CA 1
ATOM 708 C C . HIS A 1 96 ? -0.382 0.114 5.499 1.00 98.19 96 HIS A C 1
ATOM 710 O O . HIS A 1 96 ? -0.166 -1.101 5.458 1.00 98.19 96 HIS A O 1
ATOM 716 N N . VAL A 1 97 ? -0.967 0.789 4.516 1.00 98.19 97 VAL A N 1
ATOM 717 C CA . VAL A 1 97 ? -1.301 0.219 3.211 1.00 98.19 97 VAL A CA 1
ATOM 718 C C . VAL A 1 97 ? -0.554 0.999 2.140 1.00 98.19 97 VAL A C 1
ATOM 720 O O . VAL A 1 97 ? -0.516 2.225 2.213 1.00 98.19 97 VAL A O 1
ATOM 723 N N . MET A 1 98 ? 0.013 0.312 1.154 1.00 96.50 98 MET A N 1
ATOM 724 C CA . MET A 1 98 ? 0.447 0.929 -0.098 1.00 96.50 98 MET A CA 1
ATOM 725 C C . MET A 1 98 ? -0.541 0.565 -1.199 1.00 96.50 98 MET A C 1
ATOM 727 O O . MET A 1 98 ? -0.928 -0.598 -1.327 1.00 96.50 98 MET A O 1
ATOM 731 N N . ILE A 1 99 ? -0.952 1.567 -1.968 1.00 96.56 99 ILE A N 1
ATOM 732 C CA . ILE A 1 99 ? -1.535 1.354 -3.292 1.00 96.56 99 ILE A CA 1
ATOM 733 C C . ILE A 1 99 ? -0.414 1.633 -4.277 1.00 96.56 99 ILE A C 1
ATOM 735 O O . ILE A 1 99 ? 0.045 2.772 -4.337 1.00 96.56 99 ILE A O 1
ATOM 739 N N . ASP A 1 100 ? 0.021 0.621 -5.013 1.00 93.38 100 ASP A N 1
ATOM 740 C CA . ASP A 1 100 ? 1.018 0.781 -6.063 1.00 93.38 100 ASP A CA 1
ATOM 741 C C . ASP A 1 100 ? 0.340 0.706 -7.424 1.00 93.38 100 ASP A C 1
ATOM 743 O O . ASP A 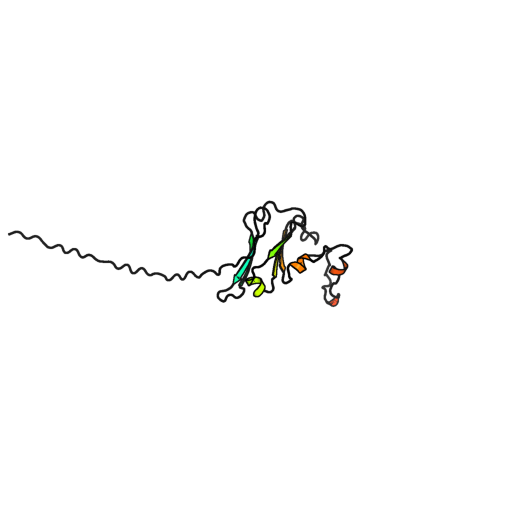1 100 ? -0.337 -0.267 -7.745 1.00 93.38 100 ASP A O 1
ATOM 747 N N . TRP A 1 101 ? 0.436 1.785 -8.190 1.00 95.00 101 TRP A N 1
ATOM 748 C CA . TRP A 1 101 ? -0.073 1.863 -9.549 1.00 95.00 101 TRP A CA 1
ATOM 749 C C . TRP A 1 101 ? 1.055 1.523 -10.522 1.00 95.00 101 TRP A C 1
ATOM 751 O O . TRP A 1 101 ? 2.053 2.226 -10.615 1.00 95.00 101 TRP A O 1
ATOM 761 N N . ASN A 1 102 ? 0.883 0.471 -11.309 1.00 91.75 102 ASN A N 1
ATOM 762 C CA . ASN A 1 102 ? 1.887 0.019 -12.259 1.00 91.75 102 ASN A CA 1
ATOM 763 C C . ASN A 1 102 ? 1.423 0.332 -13.692 1.00 91.75 102 ASN A C 1
ATOM 765 O O . ASN A 1 102 ? 0.890 -0.552 -14.362 1.00 91.75 102 ASN A O 1
ATOM 769 N N . PRO A 1 103 ? 1.607 1.573 -14.210 1.00 92.50 103 PRO A N 1
ATOM 770 C CA . PRO A 1 103 ? 1.043 2.009 -15.495 1.00 92.50 103 PRO A CA 1
ATOM 771 C C . PRO A 1 103 ? 1.592 1.262 -16.711 1.00 92.50 103 PRO A C 1
ATOM 773 O O . PRO A 1 103 ? 0.966 1.287 -17.765 1.00 92.50 103 PRO A O 1
ATOM 776 N N . ASN A 1 104 ? 2.754 0.622 -16.580 1.00 89.69 104 ASN A N 1
ATOM 777 C CA . ASN A 1 104 ? 3.391 -0.160 -17.641 1.00 89.69 104 ASN A CA 1
ATOM 778 C C . ASN A 1 104 ? 3.418 -1.663 -17.320 1.00 89.69 104 ASN A C 1
ATOM 780 O O . ASN A 1 104 ? 4.042 -2.429 -18.051 1.00 89.69 104 ASN A O 1
ATOM 784 N N . GLY A 1 105 ? 2.777 -2.075 -16.223 1.00 90.31 105 GLY A N 1
ATOM 785 C CA . GLY A 1 105 ? 3.006 -3.384 -15.633 1.00 90.31 105 GLY A CA 1
ATOM 786 C C . GLY A 1 105 ? 4.423 -3.549 -15.066 1.00 90.31 105 GLY A C 1
ATOM 787 O O . GLY A 1 105 ? 5.210 -2.601 -15.034 1.00 90.31 105 GLY A O 1
ATOM 788 N N . HIS A 1 106 ? 4.742 -4.764 -14.629 1.00 87.56 106 HIS A N 1
ATOM 789 C CA . HIS A 1 106 ? 6.075 -5.168 -14.185 1.00 87.56 106 HIS A CA 1
ATOM 790 C C . HIS A 1 106 ? 6.300 -6.671 -14.441 1.00 87.56 106 HIS A C 1
ATOM 792 O O . HIS A 1 106 ? 5.413 -7.382 -14.919 1.00 87.56 106 HIS A O 1
ATOM 798 N N . GLU A 1 107 ? 7.511 -7.167 -14.189 1.00 84.19 107 GLU A N 1
ATOM 799 C CA . GLU A 1 107 ? 7.839 -8.591 -14.306 1.00 84.19 107 GLU A CA 1
ATOM 800 C C . GLU A 1 107 ? 7.019 -9.471 -13.333 1.00 84.19 107 GLU A C 1
ATOM 802 O O . GLU A 1 107 ? 6.588 -8.997 -12.292 1.00 84.19 107 GLU A O 1
ATOM 807 N N . PRO A 1 108 ? 6.807 -10.773 -13.590 1.00 83.69 108 PRO A N 1
ATOM 808 C CA . PRO A 1 108 ? 7.370 -11.566 -14.674 1.00 83.69 108 PRO A CA 1
ATOM 809 C C . PRO A 1 108 ? 6.777 -11.242 -16.043 1.00 83.69 108 PRO A C 1
ATOM 811 O O . PRO A 1 108 ? 5.600 -10.895 -16.174 1.00 83.69 108 PRO A O 1
ATOM 814 N N . ASP A 1 109 ? 7.608 -11.407 -17.072 1.00 83.19 109 ASP A N 1
ATOM 815 C CA . ASP A 1 109 ? 7.182 -11.245 -18.458 1.00 83.19 109 ASP A CA 1
ATOM 816 C C . ASP A 1 109 ? 5.975 -12.145 -18.769 1.00 83.19 109 ASP A C 1
ATOM 818 O O . ASP A 1 109 ? 5.905 -13.297 -18.338 1.00 83.19 109 ASP A O 1
ATOM 822 N N . ASN A 1 110 ? 5.021 -11.605 -19.523 1.00 86.62 110 ASN A N 1
ATOM 823 C CA . ASN A 1 110 ? 3.722 -12.210 -19.848 1.00 86.62 110 ASN A CA 1
ATOM 824 C C . ASN A 1 110 ? 2.763 -12.473 -18.664 1.00 86.62 110 ASN A C 1
ATOM 826 O O . ASN A 1 110 ? 1.694 -13.038 -18.897 1.00 86.62 110 ASN A O 1
ATOM 830 N N . ILE A 1 111 ? 3.093 -12.072 -17.427 1.00 88.88 111 ILE A N 1
ATOM 831 C CA . ILE A 1 111 ? 2.210 -12.243 -16.256 1.00 88.88 111 ILE A CA 1
ATOM 832 C C . ILE A 1 111 ? 1.599 -10.905 -15.828 1.00 88.88 111 ILE A C 1
ATOM 834 O O . ILE A 1 111 ? 0.381 -10.747 -15.890 1.00 88.88 111 ILE A O 1
ATOM 838 N N . TYR A 1 112 ? 2.430 -9.933 -15.443 1.00 89.00 112 TYR A N 1
ATOM 839 C CA . TYR A 1 112 ? 1.983 -8.636 -14.911 1.00 89.00 112 TYR A CA 1
ATOM 840 C C . TYR A 1 112 ? 2.272 -7.476 -15.870 1.00 89.00 112 TYR A C 1
ATOM 842 O O . TYR A 1 112 ? 2.501 -6.347 -15.460 1.00 89.00 112 TYR A O 1
ATOM 850 N N . THR A 1 113 ? 2.242 -7.732 -17.178 1.00 90.31 113 THR A N 1
ATOM 851 C CA . THR A 1 113 ? 2.676 -6.775 -18.214 1.00 90.31 113 THR A CA 1
ATOM 852 C C . THR A 1 113 ? 1.612 -5.759 -18.643 1.00 90.31 113 THR A C 1
ATOM 854 O O . THR A 1 113 ? 1.865 -4.927 -19.510 1.00 90.31 113 THR A O 1
ATOM 857 N N . MET A 1 114 ? 0.412 -5.818 -18.061 1.00 93.44 114 MET A N 1
ATOM 858 C CA . MET A 1 114 ? -0.671 -4.860 -18.313 1.00 93.44 114 MET A CA 1
ATOM 859 C C . MET A 1 114 ? -0.780 -3.865 -17.157 1.00 93.44 114 MET A C 1
ATOM 861 O O . MET A 1 114 ? -0.418 -4.228 -16.043 1.00 93.44 114 MET A O 1
ATOM 865 N N . PRO A 1 115 ? -1.321 -2.653 -17.364 1.00 93.38 115 PRO A N 1
ATOM 866 C CA . PRO A 1 115 ? -1.499 -1.700 -16.276 1.00 93.38 115 PRO A CA 1
ATOM 867 C C . PRO A 1 115 ? -2.373 -2.270 -15.148 1.00 93.38 115 PRO A C 1
ATOM 869 O O . PRO A 1 115 ? -3.486 -2.734 -15.407 1.00 93.38 115 PRO A O 1
ATOM 872 N N . HIS A 1 116 ? -1.886 -2.245 -13.907 1.00 94.75 116 HIS A N 1
ATOM 873 C CA . HIS A 1 116 ? -2.572 -2.838 -12.753 1.00 94.75 116 HIS A CA 1
ATOM 874 C C . HIS A 1 116 ? -2.254 -2.106 -11.445 1.00 94.75 116 HIS A C 1
ATOM 876 O O . HIS A 1 116 ? -1.419 -1.205 -11.415 1.00 94.75 116 HIS A O 1
ATOM 882 N N . PHE A 1 117 ? -2.965 -2.480 -10.379 1.00 94.69 117 PHE A N 1
ATOM 883 C CA . PHE A 1 117 ? -2.698 -2.008 -9.025 1.00 94.69 117 PHE A CA 1
ATOM 884 C C . PHE A 1 117 ? -2.320 -3.165 -8.122 1.00 94.69 117 PHE A C 1
ATOM 886 O O . PHE A 1 117 ? -3.018 -4.184 -8.115 1.00 94.69 117 PHE A O 1
ATOM 893 N N . ASP A 1 118 ? -1.338 -2.923 -7.270 1.00 94.25 118 ASP A N 1
ATOM 894 C CA . ASP A 1 118 ? -0.985 -3.802 -6.171 1.00 94.25 118 ASP A CA 1
ATOM 895 C C . ASP A 1 118 ? -1.372 -3.150 -4.846 1.00 94.25 118 ASP A C 1
ATOM 897 O O . ASP A 1 118 ? -1.191 -1.952 -4.609 1.00 94.25 118 ASP A O 1
ATOM 901 N N . PHE A 1 119 ? -1.969 -3.949 -3.968 1.00 96.06 119 PHE A N 1
ATOM 902 C CA . PHE A 1 119 ? -2.424 -3.501 -2.658 1.00 96.06 119 PHE A CA 1
ATOM 903 C C . PHE A 1 119 ? -1.626 -4.223 -1.585 1.00 96.06 119 PHE A C 1
ATOM 905 O O . PHE A 1 119 ? -1.870 -5.395 -1.290 1.00 96.06 119 PHE A O 1
ATOM 912 N N . HIS A 1 120 ? -0.691 -3.508 -0.971 1.00 96.19 120 HIS A N 1
ATOM 913 C CA . HIS A 1 120 ? 0.216 -4.078 0.014 1.00 96.19 120 HIS A CA 1
ATOM 914 C C . HIS A 1 120 ? -0.231 -3.675 1.410 1.00 96.19 120 HIS A C 1
ATOM 916 O O . HIS A 1 120 ? -0.313 -2.492 1.738 1.00 96.19 120 HIS A O 1
ATOM 922 N N . PHE A 1 121 ? -0.502 -4.664 2.254 1.00 97.50 121 PHE A N 1
ATOM 923 C CA . PHE A 1 121 ? -0.804 -4.453 3.663 1.00 97.50 121 PHE A CA 1
ATOM 924 C C . PHE A 1 121 ? 0.436 -4.811 4.476 1.00 97.50 121 PHE A C 1
ATOM 926 O O . PHE A 1 121 ? 0.749 -5.984 4.672 1.00 97.50 121 PHE A O 1
ATOM 933 N N . TYR A 1 122 ? 1.149 -3.796 4.955 1.00 97.50 122 TYR A N 1
ATOM 934 C CA . TYR A 1 122 ? 2.424 -4.003 5.633 1.00 97.50 122 TYR A CA 1
ATOM 935 C C . TYR A 1 122 ? 2.247 -4.229 7.119 1.00 97.50 122 TYR A C 1
ATOM 937 O O . TYR A 1 122 ? 1.527 -3.492 7.792 1.00 97.50 122 TYR A O 1
ATOM 945 N N . THR A 1 123 ? 2.993 -5.190 7.649 1.00 97.62 123 THR A N 1
ATOM 946 C CA . THR A 1 123 ? 3.223 -5.355 9.091 1.00 97.62 123 THR A CA 1
ATOM 947 C C . THR A 1 123 ? 4.478 -4.616 9.572 1.00 97.62 123 THR A C 1
ATOM 949 O O . THR A 1 123 ? 4.635 -4.370 10.768 1.00 97.62 123 THR A O 1
ATOM 952 N N . GLN A 1 124 ? 5.343 -4.213 8.639 1.00 96.94 124 GLN A N 1
ATOM 953 C CA . GLN A 1 124 ? 6.541 -3.405 8.862 1.00 96.94 124 GLN A CA 1
ATOM 954 C C . GLN A 1 124 ? 6.194 -1.909 9.041 1.00 96.94 124 GLN A C 1
ATOM 956 O O . GLN A 1 124 ? 5.210 -1.436 8.457 1.00 96.94 124 GLN A O 1
ATOM 961 N N . PRO A 1 125 ? 6.970 -1.125 9.819 1.00 96.62 125 PRO A N 1
ATOM 962 C CA . PRO A 1 125 ? 6.837 0.331 9.856 1.00 96.62 125 PRO A CA 1
ATOM 963 C C . PRO A 1 125 ? 6.983 0.977 8.472 1.00 96.62 125 PRO A C 1
ATOM 965 O O . PRO A 1 125 ? 7.866 0.622 7.696 1.00 96.62 125 PRO A O 1
ATOM 968 N N . MET A 1 126 ? 6.164 1.995 8.191 1.00 96.00 126 MET A N 1
ATOM 969 C CA . MET A 1 126 ? 6.193 2.735 6.917 1.00 96.00 126 MET A CA 1
ATOM 970 C C . MET A 1 126 ? 7.575 3.307 6.598 1.00 96.00 126 MET A C 1
ATOM 972 O O . MET A 1 126 ? 8.029 3.249 5.459 1.00 96.00 126 MET A O 1
ATOM 976 N N . THR A 1 127 ? 8.269 3.813 7.614 1.00 96.00 127 THR A N 1
ATOM 977 C CA . THR A 1 127 ? 9.617 4.368 7.472 1.00 96.00 127 THR A CA 1
ATOM 978 C C . THR A 1 127 ? 10.646 3.326 7.048 1.00 96.00 127 THR A C 1
ATOM 980 O O . THR A 1 127 ? 11.576 3.665 6.328 1.00 96.00 127 THR A O 1
ATOM 983 N N . GLU A 1 128 ? 10.491 2.073 7.477 1.00 95.62 128 GLU A N 1
ATOM 984 C CA . GLU A 1 128 ? 11.382 0.981 7.074 1.00 95.62 128 GLU A CA 1
ATOM 985 C C . GLU A 1 128 ? 11.076 0.526 5.646 1.00 95.62 128 GLU A C 1
ATOM 987 O O . GLU A 1 128 ? 12.006 0.340 4.868 1.00 95.62 128 GLU A O 1
ATOM 992 N N . THR A 1 129 ? 9.794 0.451 5.261 1.00 93.31 129 THR A N 1
ATOM 993 C CA . THR A 1 129 ? 9.390 0.140 3.877 1.00 93.31 129 THR A CA 1
ATOM 994 C C . THR A 1 129 ? 9.938 1.179 2.903 1.00 93.31 129 THR A C 1
ATOM 996 O O . THR A 1 129 ? 10.577 0.840 1.915 1.00 93.31 129 THR A O 1
ATOM 999 N N . MET A 1 130 ? 9.797 2.463 3.232 1.00 91.38 130 MET A N 1
ATOM 1000 C CA . MET A 1 130 ? 10.340 3.560 2.425 1.00 91.38 130 MET A CA 1
ATOM 1001 C C . MET A 1 130 ? 11.875 3.623 2.407 1.00 91.38 130 MET A C 1
ATOM 1003 O O . MET A 1 130 ? 12.447 4.311 1.565 1.00 91.38 130 MET A O 1
ATOM 1007 N N . ALA A 1 131 ? 12.553 2.948 3.339 1.00 92.62 131 ALA A N 1
ATOM 1008 C CA . ALA A 1 131 ? 14.010 2.863 3.374 1.00 92.62 131 ALA A CA 1
ATOM 1009 C C . ALA A 1 131 ? 14.562 1.696 2.534 1.00 92.62 131 ALA A C 1
ATOM 1011 O O . ALA A 1 131 ? 15.785 1.577 2.397 1.00 92.62 131 ALA A O 1
ATOM 1012 N N . ILE A 1 132 ? 13.695 0.843 1.969 1.00 89.44 132 ILE A N 1
ATOM 1013 C CA . ILE A 1 132 ? 14.100 -0.217 1.042 1.00 89.44 132 ILE A CA 1
ATOM 1014 C C . ILE A 1 132 ? 14.701 0.449 -0.208 1.00 89.44 132 ILE A C 1
ATOM 1016 O O . ILE A 1 132 ? 14.036 1.250 -0.866 1.00 89.44 132 ILE A O 1
ATOM 1020 N N . PRO A 1 133 ? 15.974 0.176 -0.546 1.00 87.88 133 PRO A N 1
ATOM 1021 C CA . PRO A 1 133 ? 16.609 0.819 -1.684 1.00 87.88 133 PRO A CA 1
ATOM 1022 C C . PRO A 1 133 ? 16.100 0.234 -3.005 1.00 87.88 133 PRO A C 1
ATOM 1024 O O . PRO A 1 133 ? 15.721 -0.931 -3.072 1.00 87.88 133 PRO A O 1
ATOM 1027 N N . ALA A 1 134 ? 16.201 0.998 -4.093 1.00 85.25 134 ALA A N 1
ATOM 1028 C CA . ALA A 1 134 ? 15.987 0.448 -5.429 1.00 85.25 134 ALA A CA 1
ATOM 1029 C C . ALA A 1 134 ? 16.945 -0.725 -5.707 1.00 85.25 134 ALA A C 1
ATOM 1031 O O . ALA A 1 134 ? 18.085 -0.735 -5.221 1.00 85.25 134 ALA A O 1
ATOM 1032 N N . TYR A 1 135 ? 16.515 -1.685 -6.528 1.00 85.44 135 TYR A N 1
ATOM 1033 C CA . TYR A 1 135 ? 17.381 -2.761 -7.006 1.00 85.44 135 TYR A CA 1
ATOM 1034 C C . TYR A 1 135 ? 18.370 -2.218 -8.042 1.00 85.44 135 TYR A C 1
ATOM 1036 O O . TYR A 1 135 ? 18.006 -1.853 -9.156 1.00 85.44 135 TYR A O 1
ATOM 1044 N N . THR A 1 136 ? 19.644 -2.158 -7.675 1.00 87.81 136 THR A N 1
ATOM 1045 C CA . THR A 1 136 ? 20.738 -1.688 -8.531 1.00 87.81 136 THR A CA 1
ATOM 1046 C C . THR A 1 136 ? 21.929 -2.627 -8.387 1.00 87.81 136 THR A C 1
ATOM 1048 O O . THR A 1 136 ? 21.983 -3.422 -7.450 1.00 87.81 136 THR A O 1
ATOM 1051 N N . ALA A 1 137 ? 22.940 -2.503 -9.249 1.00 89.12 137 ALA A N 1
ATOM 1052 C CA . ALA A 1 137 ? 24.161 -3.305 -9.127 1.00 89.12 137 ALA A CA 1
ATOM 1053 C C . ALA A 1 137 ? 24.840 -3.183 -7.744 1.00 89.12 137 ALA A C 1
ATOM 1055 O O . ALA A 1 137 ? 25.464 -4.134 -7.283 1.00 89.12 137 ALA A O 1
ATOM 1056 N N . THR A 1 138 ? 24.706 -2.043 -7.056 1.00 91.19 138 THR A N 1
ATOM 1057 C CA . THR A 1 138 ? 25.310 -1.822 -5.730 1.00 91.19 138 THR A CA 1
ATOM 1058 C C . THR A 1 138 ? 24.451 -2.340 -4.576 1.00 91.19 138 THR A C 1
ATOM 1060 O O . THR A 1 138 ? 24.973 -2.587 -3.489 1.00 91.19 138 THR A O 1
ATOM 1063 N N . THR A 1 139 ? 23.145 -2.518 -4.784 1.00 89.94 139 THR A N 1
ATOM 1064 C CA . THR A 1 139 ? 22.191 -2.954 -3.751 1.00 89.94 139 THR A CA 1
ATOM 1065 C C . THR A 1 139 ? 21.692 -4.382 -3.953 1.00 89.94 139 THR A C 1
ATOM 1067 O O . THR A 1 139 ? 21.159 -4.943 -3.000 1.00 89.94 139 THR A O 1
ATOM 1070 N N . ALA A 1 140 ? 21.924 -4.998 -5.118 1.00 87.75 140 ALA A N 1
ATOM 1071 C CA . ALA A 1 140 ? 21.483 -6.352 -5.469 1.00 87.75 140 ALA A CA 1
ATOM 1072 C C . ALA A 1 140 ? 21.822 -7.388 -4.388 1.00 87.75 140 ALA A C 1
ATOM 1074 O O . ALA A 1 140 ? 20.949 -8.115 -3.931 1.00 87.75 140 ALA A O 1
ATOM 1075 N N . ALA A 1 141 ? 23.043 -7.363 -3.845 1.00 88.69 141 ALA A N 1
ATOM 1076 C CA . ALA A 1 141 ? 23.456 -8.292 -2.788 1.00 88.69 141 ALA A CA 1
ATOM 1077 C C . ALA A 1 141 ? 22.549 -8.275 -1.535 1.00 88.69 141 ALA A C 1
ATOM 1079 O O . ALA A 1 141 ? 22.483 -9.274 -0.823 1.00 88.69 141 ALA A O 1
ATOM 1080 N N . LYS A 1 142 ? 21.833 -7.172 -1.264 1.00 87.25 142 LYS A N 1
ATOM 1081 C CA . LYS A 1 142 ? 20.863 -7.077 -0.157 1.00 87.25 142 LYS A CA 1
ATOM 1082 C C . LYS A 1 142 ? 19.549 -7.814 -0.448 1.00 87.25 142 LYS A C 1
ATOM 1084 O O . LYS A 1 142 ? 18.892 -8.248 0.490 1.00 87.25 142 LYS A O 1
ATOM 1089 N N . PHE A 1 143 ? 19.188 -7.963 -1.721 1.00 86.00 143 PHE A N 1
ATOM 1090 C CA . PHE A 1 143 ? 17.995 -8.674 -2.200 1.00 86.00 143 PHE A CA 1
ATOM 1091 C C . PHE A 1 143 ? 18.289 -10.135 -2.559 1.00 86.00 143 PHE A C 1
ATOM 1093 O O . PHE A 1 143 ? 17.385 -10.962 -2.655 1.00 86.00 143 PHE A O 1
ATOM 1100 N N . ASP A 1 144 ? 19.564 -10.471 -2.748 1.00 84.88 144 ASP A N 1
ATOM 1101 C CA . ASP A 1 144 ? 19.996 -11.769 -3.263 1.00 84.88 144 ASP A CA 1
ATOM 1102 C C . ASP A 1 144 ? 20.250 -12.820 -2.176 1.00 84.88 144 ASP A C 1
ATOM 1104 O O . ASP A 1 144 ? 20.678 -13.934 -2.475 1.00 84.88 144 ASP A O 1
ATOM 1108 N N . ASN A 1 145 ? 19.922 -12.499 -0.923 1.00 86.12 145 ASN A N 1
ATOM 1109 C CA . ASN A 1 145 ? 20.002 -13.425 0.199 1.00 86.12 145 ASN A CA 1
ATOM 1110 C C . ASN A 1 145 ? 18.780 -14.361 0.240 1.00 86.12 145 ASN A C 1
ATOM 1112 O O . ASN A 1 145 ? 17.856 -14.173 1.033 1.00 86.12 145 ASN A O 1
ATOM 1116 N N . VAL A 1 146 ? 18.761 -15.346 -0.658 1.00 84.94 146 VAL A N 1
ATOM 1117 C CA . VAL A 1 146 ? 17.680 -16.337 -0.758 1.00 84.94 146 VAL A CA 1
ATOM 1118 C C . VAL A 1 146 ? 17.886 -17.516 0.205 1.00 84.94 146 VAL A C 1
ATOM 1120 O O . VAL A 1 146 ? 19.027 -17.829 0.560 1.00 84.94 146 VAL A O 1
ATOM 1123 N N . PRO A 1 147 ? 16.809 -18.214 0.619 1.00 90.25 147 PRO A N 1
ATOM 1124 C CA . PRO A 1 147 ? 16.928 -19.453 1.382 1.00 90.25 147 PRO A CA 1
ATOM 1125 C C . PRO A 1 147 ? 17.787 -20.502 0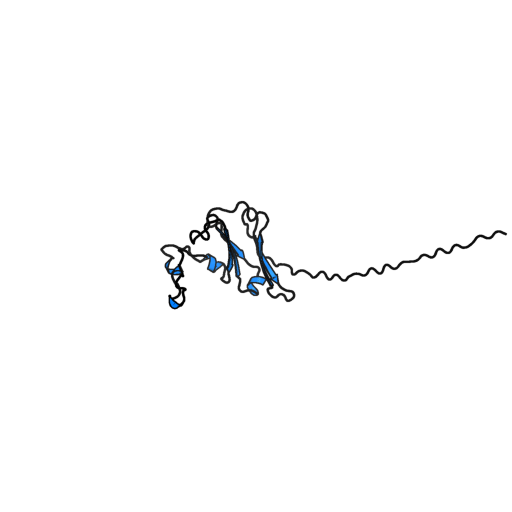.659 1.00 90.25 147 PRO A C 1
ATOM 1127 O O . PRO A 1 147 ? 17.870 -20.526 -0.568 1.00 90.25 147 PRO A O 1
ATOM 1130 N N . GLY A 1 148 ? 18.400 -21.417 1.416 1.00 91.31 148 GLY A N 1
ATOM 1131 C CA . GLY A 1 148 ? 19.117 -22.553 0.827 1.00 91.31 148 GLY A CA 1
ATOM 1132 C C . GLY A 1 148 ? 18.202 -23.404 -0.064 1.00 91.31 148 GLY A C 1
ATOM 1133 O O . GLY A 1 148 ? 17.001 -23.483 0.179 1.00 91.31 148 GLY A O 1
ATOM 1134 N N . SER A 1 149 ? 18.764 -24.081 -1.070 1.00 89.31 149 SER A N 1
ATOM 1135 C CA . SER A 1 149 ? 17.988 -24.829 -2.078 1.00 89.31 149 SER A CA 1
ATOM 1136 C C . SER A 1 149 ? 17.054 -25.895 -1.496 1.00 89.31 149 SER A C 1
ATOM 1138 O O . SER A 1 149 ? 16.005 -26.153 -2.070 1.00 89.31 149 SER A O 1
ATOM 1140 N N . ALA A 1 150 ? 17.376 -26.464 -0.330 1.00 95.12 150 ALA A N 1
ATOM 1141 C CA . ALA A 1 150 ? 16.501 -27.400 0.384 1.00 95.12 150 ALA A CA 1
ATOM 1142 C C . ALA A 1 150 ? 15.177 -26.773 0.876 1.00 95.12 150 ALA A C 1
ATOM 1144 O O . ALA A 1 150 ? 14.246 -27.500 1.215 1.00 95.12 150 ALA A O 1
ATOM 1145 N N . TYR A 1 151 ? 15.097 -25.441 0.925 1.00 95.00 151 TYR A N 1
ATOM 1146 C CA . TYR A 1 151 ? 13.925 -24.667 1.342 1.00 95.00 151 TYR A CA 1
ATOM 1147 C C . TYR A 1 151 ? 13.220 -23.971 0.172 1.00 95.00 151 TYR A C 1
ATOM 1149 O O . TYR A 1 151 ? 12.277 -23.215 0.393 1.00 95.00 151 TYR A O 1
ATOM 1157 N N . MET A 1 152 ? 13.671 -24.200 -1.062 1.00 91.88 152 MET A N 1
ATOM 1158 C CA . MET A 1 152 ? 13.062 -23.643 -2.266 1.00 91.88 152 MET A CA 1
ATOM 1159 C C . MET A 1 152 ? 12.496 -24.768 -3.129 1.00 91.88 152 MET A C 1
ATOM 1161 O O . MET A 1 152 ? 13.055 -25.861 -3.202 1.00 91.88 152 MET A O 1
ATOM 1165 N N . HIS A 1 153 ? 11.370 -24.505 -3.788 1.00 92.25 153 HIS A N 1
ATOM 1166 C CA . HIS A 1 153 ? 10.834 -25.432 -4.779 1.00 92.25 153 HIS A CA 1
ATOM 1167 C C . HIS A 1 153 ? 11.799 -25.542 -5.970 1.00 92.25 153 HIS A C 1
ATOM 1169 O O . HIS A 1 153 ? 12.448 -24.558 -6.319 1.00 92.25 153 HIS A O 1
ATOM 1175 N N . ALA A 1 154 ? 11.867 -26.710 -6.618 1.00 90.69 154 ALA A N 1
ATOM 1176 C CA . ALA A 1 154 ? 12.769 -26.938 -7.754 1.00 90.69 154 ALA A CA 1
ATOM 1177 C C . ALA A 1 154 ? 12.535 -25.948 -8.913 1.00 90.69 154 ALA A C 1
ATOM 1179 O O . ALA A 1 154 ? 13.482 -25.553 -9.586 1.00 90.69 154 ALA A O 1
ATOM 1180 N N . ASP A 1 155 ? 11.288 -25.504 -9.075 1.00 88.88 155 ASP A N 1
ATOM 1181 C CA . ASP A 1 155 ? 10.873 -24.549 -10.111 1.00 88.88 155 ASP A CA 1
ATOM 1182 C C . ASP A 1 155 ? 10.873 -23.084 -9.631 1.00 88.88 155 ASP A C 1
ATOM 1184 O O . ASP A 1 155 ? 10.324 -22.211 -10.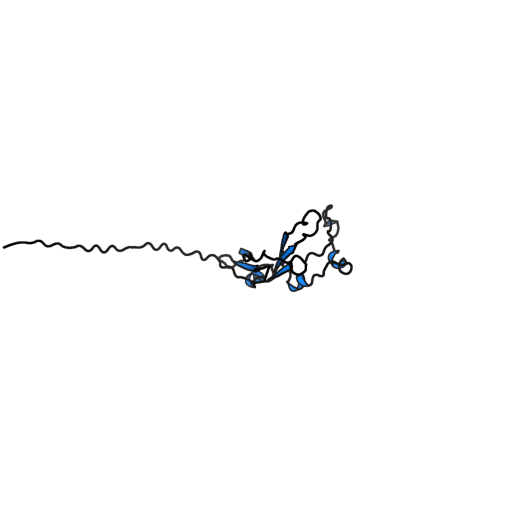303 1.00 88.88 155 ASP A O 1
ATOM 1188 N N . TYR A 1 156 ? 11.441 -22.783 -8.455 1.00 86.69 156 TYR A N 1
ATOM 1189 C CA . TYR A 1 156 ? 11.576 -21.399 -8.002 1.00 86.69 156 TYR A CA 1
ATOM 1190 C C . TYR A 1 156 ? 12.528 -20.638 -8.932 1.00 86.69 156 TYR A C 1
ATOM 1192 O O . TYR A 1 156 ? 13.736 -20.878 -8.954 1.00 86.69 156 TYR A O 1
ATOM 1200 N N . ALA A 1 157 ? 11.974 -19.685 -9.677 1.00 80.25 157 ALA A N 1
ATOM 1201 C CA . ALA A 1 157 ? 12.728 -18.744 -10.485 1.00 80.25 157 ALA A CA 1
ATOM 1202 C C . ALA A 1 157 ? 12.699 -17.374 -9.810 1.00 80.25 157 ALA A C 1
ATOM 1204 O O . ALA A 1 157 ? 11.638 -16.788 -9.593 1.00 80.25 157 ALA A O 1
ATOM 1205 N N . LYS A 1 158 ? 13.878 -16.851 -9.485 1.00 77.62 158 LYS A N 1
ATOM 1206 C CA . LYS A 1 158 ? 13.998 -15.511 -8.927 1.00 77.62 158 LYS A CA 1
ATOM 1207 C C . LYS A 1 158 ? 13.891 -14.465 -10.041 1.00 77.62 158 LYS A C 1
ATOM 1209 O O . LYS A 1 158 ? 14.691 -14.483 -10.975 1.00 77.62 158 LYS A O 1
ATOM 1214 N N . GLY A 1 159 ? 12.939 -13.543 -9.914 1.00 71.25 159 GLY A N 1
ATOM 1215 C CA . GLY A 1 159 ? 12.843 -12.370 -10.784 1.00 71.25 159 GLY A CA 1
ATOM 1216 C C . GLY A 1 159 ? 13.931 -11.324 -10.487 1.00 71.25 159 GLY A C 1
ATOM 1217 O O . GLY A 1 159 ? 14.465 -11.283 -9.374 1.00 71.25 159 GLY A O 1
ATOM 1218 N N . PRO A 1 160 ? 14.286 -10.472 -11.461 1.00 63.84 160 PRO A N 1
ATOM 1219 C CA . PRO A 1 160 ? 15.097 -9.293 -11.192 1.00 63.84 160 PRO A CA 1
ATOM 1220 C C . PRO A 1 160 ? 14.238 -8.279 -10.430 1.00 63.84 160 PRO A C 1
ATOM 1222 O O . PRO A 1 160 ? 13.275 -7.783 -10.992 1.00 63.84 160 PRO A O 1
ATOM 1225 N N . GLY A 1 161 ? 14.544 -7.962 -9.170 1.00 62.25 161 GLY A N 1
ATOM 1226 C CA . GLY A 1 161 ? 13.775 -6.916 -8.497 1.00 62.25 161 GLY A CA 1
ATOM 1227 C C . GLY A 1 161 ? 13.948 -6.801 -6.992 1.00 62.25 161 GLY A C 1
ATOM 1228 O O . GLY A 1 161 ? 14.309 -7.744 -6.288 1.00 62.25 161 GLY A O 1
ATOM 1229 N N . ALA A 1 162 ? 13.647 -5.595 -6.528 1.00 59.78 162 ALA A N 1
ATOM 1230 C CA . ALA A 1 162 ? 13.333 -5.247 -5.158 1.00 59.78 162 ALA A CA 1
ATOM 1231 C C . ALA A 1 162 ? 11.887 -4.766 -5.195 1.00 59.78 162 ALA A C 1
ATOM 1233 O O . ALA A 1 162 ? 11.635 -3.680 -5.713 1.00 59.78 162 ALA A O 1
ATOM 1234 N N . TYR A 1 163 ? 10.955 -5.576 -4.708 1.00 55.75 163 TYR A N 1
ATOM 1235 C CA . TYR A 1 163 ? 9.600 -5.098 -4.463 1.00 55.75 163 TYR A CA 1
ATOM 1236 C C . TYR A 1 163 ? 9.600 -4.473 -3.065 1.00 55.75 163 TYR A C 1
ATOM 1238 O O . TYR A 1 163 ? 9.932 -5.193 -2.114 1.00 55.75 163 TYR A O 1
ATOM 1246 N N . PRO A 1 164 ? 9.349 -3.160 -2.916 1.00 47.62 164 PRO A N 1
ATOM 1247 C CA . PRO A 1 164 ? 9.031 -2.604 -1.612 1.00 47.62 164 PRO A CA 1
ATOM 1248 C C . PRO A 1 164 ? 7.758 -3.236 -1.051 1.00 47.62 164 PRO A C 1
ATOM 1250 O O . PRO A 1 164 ? 6.854 -3.636 -1.816 1.00 47.62 164 PRO A O 1
#

InterPro domains:
  IPR033786 TTHB210-like [cd11669] (33-133)
  IPR040832 TTHB210-like domain [PF18197] (51-101)